Protein AF-A0A922YAH4-F1 (afdb_monomer)

Foldseek 3Di:
DPLDDDAAPVDDDVPDDRDPVRRVVRVVVVVVRNCCVVPVPDDDDDDDCVPDPVNCVVVVND

Radius of gyration: 14.44 Å; Cα contacts (8 Å, |Δi|>4): 36; chains: 1; bounding box: 34×21×40 Å

Nearest PDB structures (foldseek):
  5ygq-assembly1_B  TM=1.006E+00  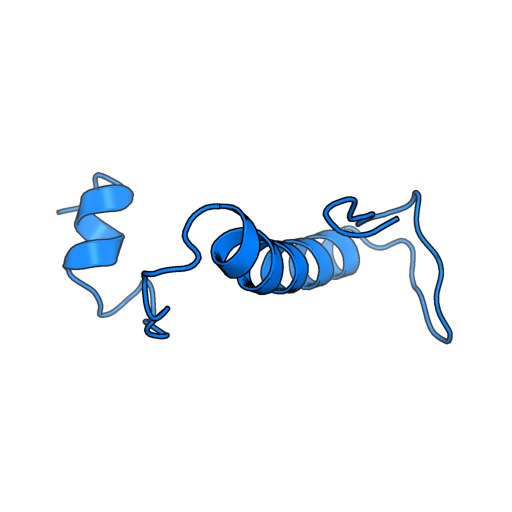e=1.734E-06  Rhodopseudomonas palustris CGA009
  3lzw-assembly1_A  TM=8.614E-01  e=2.558E-02  Bacillus subtilis

Secondary structure (DSSP, 8-state):
-TT----GGG---TT----HHHHHHHHHHHHHHHHHHH-TTSPPPP--TTT-HHHHHHHT--

Sequence (62 aa):
VPGIFAVGDINTYPGKLKLILSGFHEAALAAQKVHRYVYPEKRLTFQYTTSSSALQKKLGVA

Solvent-accessible surface area (backbone atoms only — not comparable to full-atom values): 4089 Å² total; per-residue (Å²): 112,91,95,66,84,75,57,41,80,86,46,83,58,97,86,69,63,90,42,75,70,48,24,53,54,42,44,57,55,49,50,64,56,49,45,51,72,78,37,69,90,56,83,86,77,91,78,54,70,91,76,32,65,74,50,26,43,75,70,70,77,94

Structure (mmCIF, N/CA/C/O backbone):
data_AF-A0A922YAH4-F1
#
_entry.id   AF-A0A922YAH4-F1
#
loop_
_atom_site.group_PDB
_atom_site.id
_atom_site.type_symbol
_atom_site.label_atom_id
_atom_site.label_alt_id
_atom_site.label_comp_id
_atom_site.label_asym_id
_atom_site.label_entity_id
_atom_site.label_seq_id
_atom_site.pdbx_PDB_ins_code
_atom_site.Cartn_x
_atom_site.Cartn_y
_atom_site.Cartn_z
_atom_site.occupancy
_atom_site.B_iso_or_equiv
_atom_site.auth_seq_id
_atom_site.auth_comp_id
_atom_site.auth_asym_id
_atom_site.auth_atom_id
_atom_site.pdbx_PDB_model_num
ATOM 1 N N . VAL A 1 1 ? -6.460 -9.169 -14.575 1.00 89.69 1 VAL A N 1
ATOM 2 C CA . VAL A 1 1 ? -7.437 -9.950 -13.781 1.00 89.69 1 VAL A CA 1
ATOM 3 C C . VAL A 1 1 ? -7.915 -9.084 -12.622 1.00 89.69 1 VAL A C 1
ATOM 5 O O . VAL A 1 1 ? -7.064 -8.657 -11.847 1.00 89.69 1 VAL A O 1
ATOM 8 N N . PRO A 1 2 ? -9.209 -8.730 -12.530 1.00 93.81 2 PRO A N 1
ATOM 9 C CA . PRO A 1 2 ? -9.733 -7.960 -11.399 1.00 93.81 2 PRO A CA 1
ATOM 10 C C . PRO A 1 2 ? -9.470 -8.669 -10.064 1.00 93.81 2 PRO A C 1
ATOM 12 O O . PRO A 1 2 ? -9.551 -9.890 -9.991 1.00 93.81 2 PRO A O 1
ATOM 15 N N . GLY A 1 3 ? -9.131 -7.911 -9.020 1.00 94.31 3 GLY A N 1
ATOM 16 C CA . GLY A 1 3 ? -8.829 -8.458 -7.690 1.00 94.31 3 GLY A CA 1
ATOM 17 C C . GLY A 1 3 ? -7.395 -8.974 -7.490 1.00 94.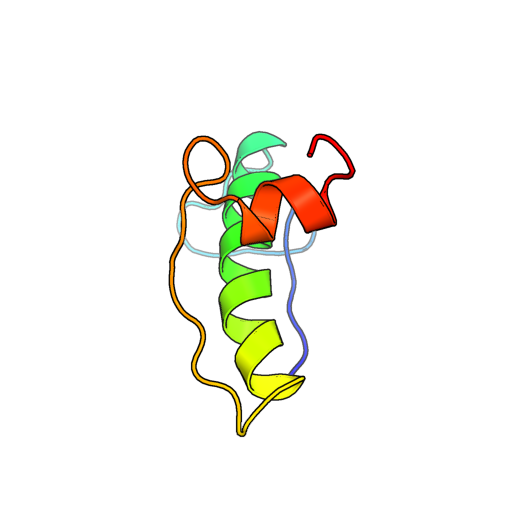31 3 GLY A C 1
ATOM 18 O O . GLY A 1 3 ? -7.005 -9.182 -6.346 1.00 94.31 3 GLY A O 1
ATOM 19 N N . ILE A 1 4 ? -6.586 -9.111 -8.550 1.00 97.44 4 ILE A N 1
ATOM 20 C CA . ILE A 1 4 ? -5.158 -9.454 -8.442 1.00 97.44 4 ILE A CA 1
ATOM 21 C C . ILE A 1 4 ? -4.315 -8.184 -8.568 1.00 97.44 4 ILE A C 1
ATOM 23 O O . ILE A 1 4 ? -4.440 -7.438 -9.541 1.00 97.44 4 ILE A O 1
ATOM 27 N N . PHE A 1 5 ? -3.435 -7.967 -7.593 1.00 97.81 5 PHE A N 1
ATOM 28 C CA . PHE A 1 5 ? -2.516 -6.832 -7.534 1.00 97.81 5 PHE A CA 1
ATOM 29 C C . PHE A 1 5 ? -1.072 -7.328 -7.475 1.00 97.81 5 PHE A C 1
ATOM 31 O O . PHE A 1 5 ? -0.797 -8.364 -6.875 1.00 97.81 5 PHE A O 1
ATOM 38 N N . ALA A 1 6 ? -0.157 -6.567 -8.073 1.00 98.19 6 ALA A N 1
ATOM 39 C CA . ALA A 1 6 ? 1.275 -6.836 -8.052 1.00 98.19 6 ALA A CA 1
ATOM 40 C C . ALA A 1 6 ? 2.013 -5.583 -7.565 1.00 98.19 6 ALA A C 1
ATOM 42 O O . ALA A 1 6 ? 1.779 -4.491 -8.087 1.00 98.19 6 ALA A O 1
ATOM 43 N N . VAL A 1 7 ? 2.889 -5.739 -6.572 1.00 98.38 7 VAL A N 1
ATOM 44 C CA . VAL A 1 7 ? 3.664 -4.659 -5.936 1.00 98.38 7 VAL A CA 1
ATOM 45 C C . VAL A 1 7 ? 5.108 -5.108 -5.728 1.00 98.38 7 VAL A C 1
ATOM 47 O O . VAL A 1 7 ? 5.369 -6.304 -5.608 1.00 98.38 7 VAL A O 1
ATOM 50 N N . GLY A 1 8 ? 6.045 -4.165 -5.670 1.00 98.12 8 GLY A N 1
ATOM 51 C CA . GLY A 1 8 ? 7.469 -4.466 -5.517 1.00 98.12 8 GLY A CA 1
ATOM 52 C C . GLY A 1 8 ? 8.106 -4.960 -6.816 1.00 98.12 8 GLY A C 1
ATOM 53 O O . GLY A 1 8 ? 7.634 -4.651 -7.907 1.00 98.12 8 GLY A O 1
ATOM 54 N N . ASP A 1 9 ? 9.207 -5.695 -6.711 1.00 98.25 9 ASP A N 1
ATOM 55 C CA . ASP A 1 9 ? 10.097 -5.989 -7.846 1.00 98.25 9 ASP A CA 1
ATOM 56 C C . ASP A 1 9 ? 9.490 -6.878 -8.943 1.00 98.25 9 ASP A C 1
ATOM 58 O O . ASP A 1 9 ? 10.057 -6.973 -10.033 1.00 98.25 9 ASP A O 1
ATOM 62 N N . ILE A 1 10 ? 8.343 -7.508 -8.666 1.00 98.25 10 ILE A N 1
ATOM 63 C CA . ILE A 1 10 ? 7.607 -8.361 -9.608 1.00 98.25 10 ILE A CA 1
ATOM 64 C C . ILE A 1 10 ? 6.800 -7.565 -10.649 1.00 98.25 10 ILE A C 1
ATOM 66 O O . ILE A 1 10 ? 6.452 -8.117 -11.691 1.00 98.25 10 ILE A O 1
ATOM 70 N N . ASN A 1 11 ? 6.463 -6.294 -10.390 1.00 97.88 11 ASN A N 1
ATOM 71 C CA . ASN A 1 11 ? 5.628 -5.490 -11.291 1.00 97.88 11 ASN A CA 1
ATOM 72 C C . ASN A 1 11 ? 6.451 -4.555 -12.198 1.00 97.88 11 ASN A C 1
ATOM 74 O O . ASN A 1 11 ? 7.659 -4.384 -12.036 1.00 97.88 11 ASN A O 1
ATOM 78 N N . THR A 1 12 ? 5.777 -3.937 -13.172 1.00 98.06 12 THR A N 1
ATOM 79 C CA . THR A 1 12 ? 6.366 -2.922 -14.052 1.00 98.06 12 THR A CA 1
ATOM 80 C C . THR A 1 12 ? 5.324 -1.886 -14.471 1.00 98.06 12 THR A C 1
ATOM 82 O O . THR A 1 12 ? 4.139 -2.198 -14.589 1.00 98.06 12 THR A O 1
ATOM 85 N N . TYR A 1 13 ? 5.774 -0.650 -14.668 1.00 97.62 13 TYR A N 1
ATOM 86 C CA . TYR A 1 13 ? 5.026 0.488 -15.203 1.00 97.62 13 TYR A CA 1
ATOM 87 C C . TYR A 1 13 ? 6.030 1.583 -15.625 1.00 97.62 13 TYR A C 1
ATOM 89 O O . TYR A 1 13 ? 7.187 1.537 -15.189 1.00 97.62 13 TYR A O 1
ATOM 97 N N . PRO A 1 14 ? 5.649 2.568 -16.464 1.00 98.38 14 PRO A N 1
ATOM 98 C CA . PRO A 1 14 ? 6.559 3.641 -16.868 1.00 98.38 14 PRO A CA 1
ATOM 99 C C . PRO A 1 14 ? 7.152 4.377 -15.656 1.00 98.38 14 PRO A C 1
ATOM 101 O O . PRO A 1 14 ? 6.415 4.918 -14.836 1.00 98.38 14 PRO A O 1
ATOM 104 N N . GLY A 1 15 ? 8.482 4.375 -15.531 1.00 97.56 15 GLY A N 1
ATOM 105 C CA . GLY A 1 15 ? 9.190 4.991 -14.400 1.00 97.56 15 GLY A CA 1
ATOM 106 C C . GLY A 1 15 ? 9.335 4.115 -13.146 1.00 97.56 15 GLY A C 1
ATOM 107 O O . GLY A 1 15 ? 9.760 4.619 -12.109 1.00 97.56 15 GLY A O 1
ATOM 108 N N . LYS A 1 16 ? 9.007 2.815 -13.206 1.00 96.81 16 LYS A N 1
ATOM 109 C CA . LYS A 1 16 ? 9.227 1.874 -12.096 1.00 96.81 16 LYS A CA 1
ATOM 110 C C . LYS A 1 16 ? 10.708 1.814 -11.704 1.00 96.81 16 LYS A C 1
ATOM 112 O O . LYS A 1 16 ? 11.567 1.516 -12.531 1.00 96.81 16 LYS A O 1
ATOM 117 N N . LEU A 1 17 ? 10.978 1.991 -10.412 1.00 97.19 17 LEU A N 1
ATOM 118 C CA . LEU A 1 17 ? 12.277 1.733 -9.794 1.00 97.19 17 LEU A CA 1
ATOM 119 C C . LEU A 1 17 ? 12.166 0.532 -8.848 1.00 97.19 17 LEU A C 1
ATOM 121 O O . LEU A 1 17 ? 11.201 0.415 -8.092 1.00 97.19 17 LEU A O 1
ATOM 125 N N . LYS A 1 18 ? 13.157 -0.365 -8.885 1.00 97.69 18 LYS A N 1
ATOM 126 C CA . LYS A 1 18 ? 13.257 -1.526 -7.984 1.00 97.69 18 LYS A CA 1
ATOM 127 C C . LYS A 1 18 ? 13.865 -1.113 -6.650 1.00 97.69 18 LYS A C 1
ATOM 129 O O . LYS A 1 18 ? 15.017 -1.405 -6.344 1.00 97.69 18 LYS A O 1
ATOM 134 N N . LEU A 1 19 ? 13.101 -0.323 -5.906 1.00 98.25 19 LEU A N 1
ATOM 135 C CA . LEU A 1 19 ? 13.488 0.189 -4.601 1.00 98.25 19 LEU A CA 1
ATOM 136 C C . LEU A 1 19 ? 12.485 -0.281 -3.555 1.00 98.25 19 LEU A C 1
ATOM 138 O O . LEU A 1 19 ? 11.274 -0.268 -3.788 1.00 98.25 19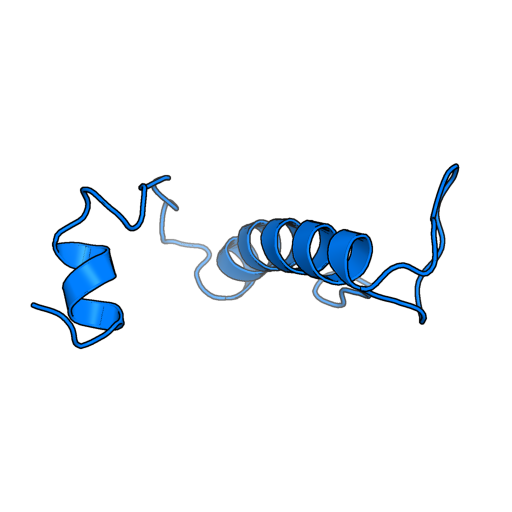 LEU A O 1
ATOM 142 N N . ILE A 1 20 ? 12.987 -0.603 -2.362 1.00 98.44 20 ILE A N 1
ATOM 143 C CA . ILE A 1 20 ? 12.152 -0.997 -1.218 1.00 98.44 20 ILE A CA 1
ATOM 144 C C . ILE A 1 20 ? 11.076 0.069 -0.943 1.00 98.44 20 ILE A C 1
ATOM 146 O O . ILE A 1 20 ? 9.905 -0.265 -0.762 1.00 98.44 20 ILE A O 1
ATOM 150 N N . LEU A 1 21 ? 11.438 1.359 -1.008 1.00 98.19 21 LEU A N 1
ATOM 151 C CA . LEU A 1 21 ? 10.485 2.457 -0.814 1.00 98.19 21 LEU A CA 1
ATOM 152 C C . LEU A 1 21 ? 9.363 2.501 -1.865 1.00 98.19 21 LEU A C 1
ATOM 154 O O . LEU A 1 21 ? 8.230 2.841 -1.526 1.00 98.19 21 LEU A O 1
ATOM 158 N N . SER A 1 22 ? 9.644 2.128 -3.118 1.00 98.25 22 SER A N 1
ATOM 159 C CA . SER A 1 22 ? 8.628 2.039 -4.171 1.00 98.25 22 SER A CA 1
ATOM 160 C C . SER A 1 22 ? 7.647 0.914 -3.853 1.00 98.25 22 SER A C 1
ATOM 162 O O . SER A 1 22 ? 6.438 1.122 -3.914 1.00 98.25 22 SER A O 1
ATOM 164 N N . GLY A 1 23 ? 8.152 -0.228 -3.373 1.00 98.44 23 GLY A N 1
ATOM 165 C CA . GLY A 1 23 ? 7.320 -1.324 -2.875 1.00 98.44 23 GLY A CA 1
ATOM 166 C C . GLY A 1 23 ? 6.361 -0.893 -1.759 1.00 98.44 23 GLY A C 1
ATOM 167 O O . GLY A 1 23 ? 5.176 -1.221 -1.816 1.00 98.44 23 GLY A O 1
ATOM 168 N N . PHE A 1 24 ? 6.824 -0.104 -0.783 1.00 98.62 24 PHE A N 1
ATOM 169 C CA . PHE A 1 24 ? 5.954 0.424 0.277 1.00 98.62 24 PHE A CA 1
ATOM 170 C C . PHE A 1 24 ? 4.868 1.361 -0.259 1.00 98.62 24 PHE A C 1
ATOM 172 O O . PHE A 1 24 ? 3.703 1.238 0.127 1.00 98.62 24 PHE A O 1
ATOM 179 N N . HIS A 1 25 ? 5.228 2.268 -1.167 1.00 98.25 25 HIS A N 1
ATOM 180 C CA . HIS A 1 25 ? 4.271 3.165 -1.810 1.00 98.25 25 HIS A CA 1
ATOM 181 C C . HIS A 1 25 ? 3.194 2.391 -2.588 1.00 98.25 25 HIS A C 1
ATOM 183 O O . HIS A 1 25 ? 1.996 2.636 -2.428 1.00 98.25 25 HIS A O 1
ATOM 189 N N . GLU A 1 26 ? 3.609 1.410 -3.386 1.00 98.50 26 GLU A N 1
ATOM 190 C CA . GLU A 1 26 ? 2.712 0.574 -4.181 1.00 98.50 26 GLU A CA 1
ATOM 191 C C . GLU A 1 26 ? 1.782 -0.265 -3.305 1.00 98.50 26 GLU A C 1
ATOM 193 O O . GLU A 1 26 ? 0.584 -0.338 -3.576 1.00 98.50 26 GLU A O 1
ATOM 198 N N . ALA A 1 27 ? 2.306 -0.857 -2.228 1.00 98.50 27 ALA A N 1
ATOM 199 C CA . ALA A 1 27 ? 1.514 -1.631 -1.279 1.00 98.50 27 ALA A CA 1
ATOM 200 C C . ALA A 1 27 ? 0.439 -0.770 -0.598 1.00 98.50 27 ALA A C 1
ATOM 202 O O . ALA A 1 27 ? -0.711 -1.202 -0.482 1.00 98.50 27 ALA A O 1
ATOM 203 N N . ALA A 1 28 ? 0.776 0.465 -0.209 1.00 98.12 28 ALA A N 1
ATOM 204 C CA . ALA A 1 28 ? -0.181 1.398 0.379 1.00 98.12 28 ALA A CA 1
ATOM 205 C C . ALA A 1 28 ? -1.343 1.714 -0.582 1.00 98.12 28 ALA A C 1
ATOM 207 O O . ALA A 1 28 ? -2.509 1.692 -0.176 1.00 98.12 28 ALA A O 1
ATOM 208 N N . LEU A 1 29 ? -1.051 1.945 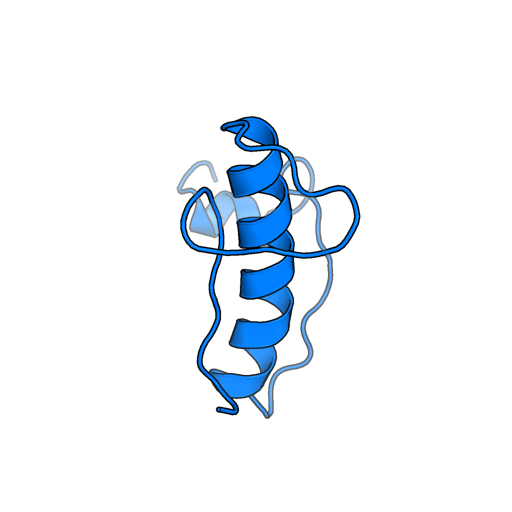-1.866 1.00 97.94 29 LEU A N 1
ATOM 209 C CA . LEU A 1 29 ? -2.073 2.178 -2.892 1.00 97.94 29 LEU A CA 1
ATOM 210 C C . LEU A 1 29 ? -2.891 0.917 -3.204 1.00 97.94 29 LEU A C 1
ATOM 212 O O . LEU A 1 29 ? -4.117 0.990 -3.333 1.00 97.94 29 LEU A O 1
ATOM 216 N N . ALA A 1 30 ? -2.242 -0.247 -3.284 1.00 98.12 30 ALA A N 1
ATOM 217 C CA . ALA A 1 30 ? -2.915 -1.520 -3.519 1.00 98.12 30 ALA A CA 1
ATOM 218 C C . ALA A 1 30 ? -3.931 -1.818 -2.408 1.00 98.12 30 ALA A C 1
ATOM 220 O O . ALA A 1 30 ? -5.084 -2.128 -2.707 1.00 98.12 30 ALA A O 1
ATOM 221 N N . ALA A 1 31 ? -3.560 -1.625 -1.138 1.00 97.69 31 ALA A N 1
ATOM 222 C CA . ALA A 1 31 ? -4.446 -1.839 0.007 1.00 97.69 31 ALA A CA 1
ATOM 223 C C . ALA A 1 31 ? -5.735 -0.995 -0.065 1.00 97.69 31 ALA A C 1
ATOM 225 O O . ALA A 1 31 ? -6.823 -1.501 0.216 1.00 97.69 31 ALA A O 1
ATOM 226 N N . GLN A 1 32 ? -5.644 0.266 -0.512 1.00 96.44 32 GLN A N 1
ATOM 227 C CA . GLN A 1 32 ? -6.811 1.144 -0.698 1.00 96.44 32 GLN A CA 1
ATOM 228 C C . GLN A 1 32 ? -7.805 0.577 -1.718 1.00 96.44 32 GLN A C 1
ATOM 230 O O . GLN A 1 32 ? -9.022 0.646 -1.522 1.00 96.44 32 GLN A O 1
ATOM 235 N N . LYS A 1 33 ? -7.305 -0.000 -2.817 1.00 96.12 33 LYS A N 1
ATOM 236 C CA . LYS A 1 33 ? -8.159 -0.609 -3.841 1.00 96.12 33 LYS A CA 1
ATOM 237 C C . LYS A 1 33 ? -8.685 -1.973 -3.390 1.00 96.12 33 LYS A C 1
ATOM 239 O O . LYS A 1 33 ? -9.876 -2.224 -3.566 1.00 96.12 33 LYS A O 1
ATOM 244 N N . VAL A 1 34 ? -7.845 -2.805 -2.769 1.00 97.50 34 VAL A N 1
ATOM 245 C CA . VAL A 1 34 ? -8.217 -4.113 -2.200 1.00 97.50 34 VAL A CA 1
ATOM 246 C C . VAL A 1 34 ? -9.359 -3.970 -1.195 1.00 97.50 34 VAL A C 1
ATOM 248 O O . VAL A 1 34 ? -10.308 -4.747 -1.254 1.00 97.50 34 VAL A O 1
ATOM 251 N N . HIS A 1 35 ? -9.349 -2.938 -0.344 1.00 96.69 35 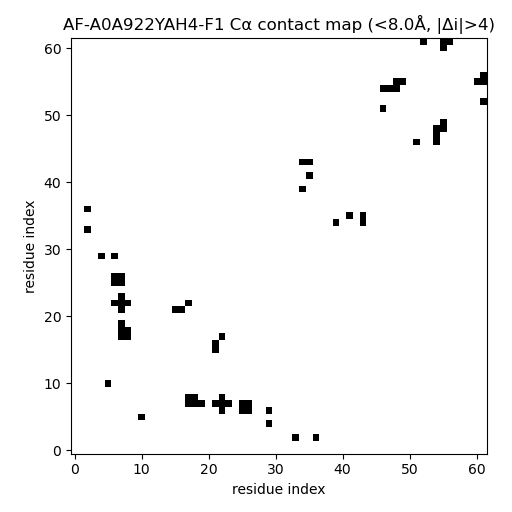HIS A N 1
ATOM 252 C CA . HIS A 1 35 ? -10.431 -2.696 0.616 1.00 96.69 35 HIS A CA 1
ATOM 253 C C . HIS A 1 35 ? -11.817 -2.63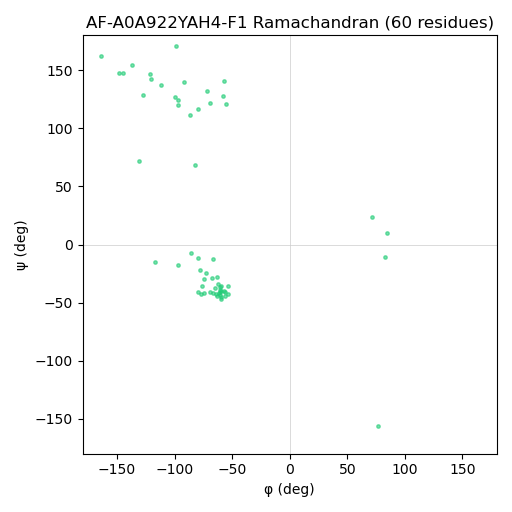8 -0.046 1.00 96.69 35 HIS A C 1
ATOM 255 O O . HIS A 1 35 ? -12.785 -3.115 0.535 1.00 96.69 35 HIS A O 1
ATOM 261 N N . ARG A 1 36 ? -11.932 -2.092 -1.264 1.00 94.94 36 ARG A N 1
ATOM 262 C CA . ARG A 1 36 ? -13.215 -2.016 -1.988 1.00 94.94 36 ARG A CA 1
ATOM 263 C C . ARG A 1 36 ? -13.687 -3.369 -2.522 1.00 94.94 36 ARG A C 1
ATOM 265 O O . ARG A 1 36 ? -14.879 -3.540 -2.724 1.00 94.94 36 ARG A O 1
ATOM 272 N N . TYR A 1 37 ? -12.768 -4.306 -2.754 1.00 95.69 37 TYR A N 1
ATOM 273 C CA . TYR A 1 37 ? -13.110 -5.681 -3.122 1.00 95.69 37 TYR A CA 1
ATOM 274 C C . TYR A 1 37 ? -13.504 -6.506 -1.893 1.00 95.69 37 TYR A C 1
ATOM 276 O O . TYR A 1 37 ? -14.454 -7.274 -1.957 1.00 95.69 37 TYR A O 1
ATOM 284 N N . VAL A 1 38 ? -12.791 -6.333 -0.775 1.00 96.94 38 VAL A N 1
ATOM 285 C CA . VAL A 1 38 ? -13.033 -7.097 0.463 1.00 96.94 38 VAL A CA 1
ATOM 286 C C . VAL A 1 38 ? -14.269 -6.588 1.214 1.00 96.94 38 VAL A C 1
ATOM 288 O O . VAL A 1 38 ? -15.007 -7.377 1.797 1.00 96.94 38 VAL A O 1
ATOM 291 N N . TYR A 1 39 ? -14.515 -5.276 1.197 1.00 96.56 39 TYR A N 1
ATOM 292 C CA . TYR A 1 39 ? -15.627 -4.633 1.897 1.00 96.56 39 TYR A CA 1
ATOM 293 C C . TYR A 1 39 ? -16.402 -3.687 0.960 1.00 96.56 39 TYR A C 1
ATOM 295 O O . TYR A 1 39 ? -16.301 -2.467 1.115 1.00 96.56 39 TYR A O 1
ATOM 303 N N . PRO A 1 40 ? -17.178 -4.218 -0.004 1.00 94.38 40 PRO A N 1
ATOM 304 C CA . PRO A 1 40 ? -17.854 -3.407 -1.023 1.00 94.38 40 PRO A CA 1
ATOM 305 C C . PRO A 1 40 ? -18.851 -2.401 -0.431 1.00 94.38 40 PRO A C 1
ATOM 307 O O . PRO A 1 40 ? -18.910 -1.259 -0.878 1.00 94.38 40 PRO A O 1
ATOM 310 N N . GLU A 1 41 ? -19.550 -2.785 0.638 1.00 96.06 41 GLU A N 1
ATOM 311 C CA . GLU A 1 41 ? -20.551 -1.942 1.310 1.00 96.06 41 GLU A CA 1
ATOM 312 C C . GLU A 1 41 ? -19.941 -0.893 2.256 1.00 96.06 41 GLU A C 1
ATOM 314 O O . GLU A 1 41 ? -20.631 0.002 2.747 1.00 96.06 41 GLU A O 1
ATOM 319 N N . LYS A 1 42 ? -18.640 -0.986 2.568 1.00 94.44 42 LYS A N 1
ATOM 320 C CA . LYS A 1 42 ? -17.998 -0.084 3.533 1.00 94.44 42 LYS A CA 1
ATOM 321 C C . LYS A 1 42 ? -17.300 1.062 2.821 1.00 94.44 42 LYS A C 1
ATOM 323 O O . LYS A 1 42 ? -16.316 0.873 2.103 1.00 94.44 42 LYS A O 1
ATOM 328 N N . ARG A 1 43 ? -17.725 2.289 3.128 1.00 91.62 43 ARG A N 1
ATOM 329 C CA . ARG A 1 43 ? -16.991 3.492 2.729 1.00 91.62 43 ARG A CA 1
ATOM 330 C C . ARG A 1 43 ? -15.678 3.587 3.507 1.00 91.62 43 ARG A C 1
ATOM 332 O O . ARG A 1 43 ? -15.671 3.641 4.734 1.00 91.62 43 ARG A O 1
ATOM 339 N N . LEU A 1 44 ? -14.564 3.632 2.780 1.00 92.19 44 LEU A N 1
ATOM 340 C CA . LEU A 1 44 ? -13.240 3.819 3.364 1.00 92.19 44 LEU A CA 1
ATOM 341 C C . LEU A 1 44 ? -13.004 5.303 3.676 1.00 92.19 44 LEU A C 1
ATOM 343 O O . LEU A 1 44 ? -12.968 6.131 2.766 1.00 92.19 44 LEU A O 1
ATOM 347 N N . THR A 1 45 ? -12.835 5.628 4.957 1.00 93.75 45 THR A N 1
ATOM 348 C CA . THR A 1 45 ? -12.495 6.980 5.425 1.00 93.75 45 THR A CA 1
ATOM 349 C C . THR A 1 45 ? -10.994 7.084 5.656 1.00 93.75 45 THR A C 1
ATOM 351 O O . THR A 1 45 ? -10.432 6.303 6.428 1.00 93.75 45 THR A O 1
ATOM 354 N N . PHE A 1 46 ? -10.348 8.054 5.006 1.00 95.06 46 PHE A N 1
ATOM 355 C CA . PHE A 1 46 ? -8.918 8.303 5.173 1.00 95.06 46 PHE A CA 1
ATOM 356 C C . PHE A 1 46 ? -8.627 8.917 6.547 1.00 95.06 46 PHE A C 1
ATOM 358 O O . 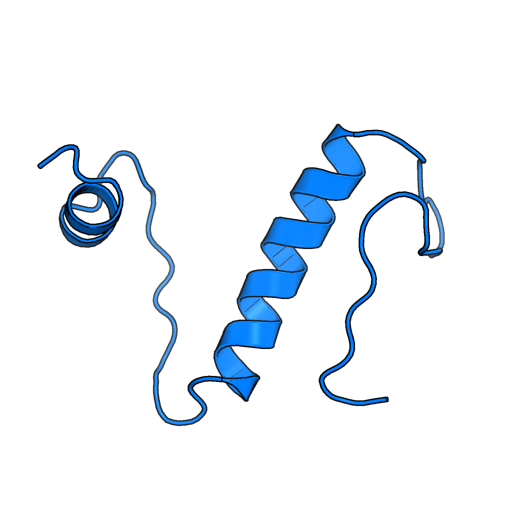PHE A 1 46 ? -9.305 9.850 6.971 1.00 95.06 46 PHE A O 1
ATOM 365 N N . GLN A 1 47 ? -7.636 8.370 7.249 1.00 96.12 47 GLN A N 1
ATOM 366 C CA . GLN A 1 47 ? -7.268 8.745 8.613 1.00 96.12 47 GLN A CA 1
ATOM 367 C C . GLN A 1 47 ? -5.750 8.643 8.777 1.00 96.12 47 GLN A C 1
ATOM 369 O O . GLN A 1 47 ? -5.125 7.766 8.180 1.00 96.12 47 GLN A O 1
ATOM 374 N N . TYR A 1 48 ? -5.170 9.506 9.612 1.00 96.75 48 TYR A N 1
ATOM 375 C CA . TYR A 1 48 ? -3.748 9.458 9.953 1.00 96.75 48 TYR A CA 1
ATOM 376 C C . TYR A 1 48 ? -3.522 8.613 11.207 1.00 96.75 48 TYR A C 1
ATOM 378 O O . TYR A 1 48 ? -4.282 8.699 12.173 1.00 96.75 48 TYR A O 1
ATOM 386 N N . THR A 1 49 ? -2.458 7.810 11.210 1.00 95.44 49 THR A N 1
ATOM 387 C CA . THR A 1 49 ? -2.101 6.933 12.340 1.00 95.44 49 THR A CA 1
ATOM 388 C C . THR A 1 49 ? -1.775 7.711 13.616 1.00 95.44 49 THR A C 1
ATOM 390 O O . THR A 1 49 ? -2.002 7.208 14.712 1.00 95.44 49 THR A O 1
ATOM 393 N N . THR A 1 50 ? -1.288 8.948 13.491 1.00 96.19 50 THR A N 1
ATOM 394 C CA . THR A 1 50 ? -0.901 9.801 14.624 1.00 96.19 50 THR A CA 1
ATOM 395 C C . THR A 1 50 ? -2.084 10.379 15.396 1.00 96.19 50 THR A C 1
ATOM 397 O O . THR A 1 50 ? -1.953 10.603 16.594 1.00 96.19 50 THR A O 1
ATOM 400 N N . SER A 1 51 ? -3.231 10.608 14.749 1.00 96.25 51 SER A N 1
ATOM 401 C CA . SER A 1 51 ? -4.383 11.290 15.360 1.00 96.25 51 SER A CA 1
ATOM 402 C C . SER A 1 51 ? -5.644 10.434 15.478 1.00 96.25 51 SER A C 1
ATOM 404 O O . SER A 1 51 ? -6.559 10.791 16.216 1.00 96.25 51 SER A O 1
ATOM 406 N N . SER A 1 52 ? -5.727 9.304 14.773 1.00 96.69 52 SER A N 1
ATOM 407 C CA . SER A 1 52 ? -6.894 8.425 14.841 1.00 96.69 52 SER A CA 1
ATOM 408 C C . SER A 1 52 ? -6.792 7.431 15.995 1.00 96.69 52 SER A C 1
ATOM 410 O O . SER A 1 52 ? -6.034 6.461 15.926 1.00 96.69 52 SER A O 1
ATOM 412 N N . SER A 1 53 ? -7.647 7.601 17.005 1.00 96.12 53 SER A N 1
ATOM 413 C CA . SER A 1 53 ? -7.819 6.622 18.087 1.00 96.12 53 SER A CA 1
ATOM 414 C C . SER A 1 53 ? -8.267 5.252 17.564 1.00 96.12 53 SER A C 1
ATOM 416 O O . SER A 1 53 ? -7.814 4.215 18.043 1.00 96.12 53 SER A O 1
ATOM 418 N N . ALA A 1 54 ? -9.100 5.222 16.518 1.00 95.31 54 ALA A N 1
ATOM 419 C CA . ALA A 1 54 ? -9.539 3.980 15.887 1.00 95.31 54 ALA A CA 1
ATOM 420 C C . ALA A 1 54 ? -8.380 3.213 15.229 1.00 95.31 54 ALA A C 1
ATOM 422 O O . ALA A 1 54 ? -8.361 1.983 15.275 1.00 95.31 54 ALA A O 1
ATOM 423 N N . LEU A 1 55 ? -7.417 3.912 14.615 1.00 96.06 55 LEU A N 1
ATOM 424 C CA . LEU A 1 55 ? -6.212 3.280 14.072 1.00 96.06 55 LEU A CA 1
ATOM 425 C C . LEU A 1 55 ? -5.240 2.874 15.183 1.00 96.06 55 LEU A C 1
ATOM 427 O O . LEU A 1 55 ? -4.719 1.765 15.132 1.00 96.06 55 LEU A O 1
ATOM 431 N N . GLN A 1 56 ? -5.043 3.707 16.204 1.00 97.62 56 GLN A N 1
ATOM 432 C CA . GLN A 1 56 ? -4.186 3.382 17.351 1.00 97.62 56 GLN A CA 1
ATOM 433 C C . GLN A 1 56 ? -4.668 2.128 18.092 1.00 97.62 56 GLN A C 1
ATOM 435 O O . GLN A 1 56 ? -3.855 1.256 18.396 1.00 97.62 56 GLN A O 1
ATOM 440 N N . LYS A 1 57 ? -5.988 1.963 18.255 1.00 97.50 57 LYS A N 1
ATOM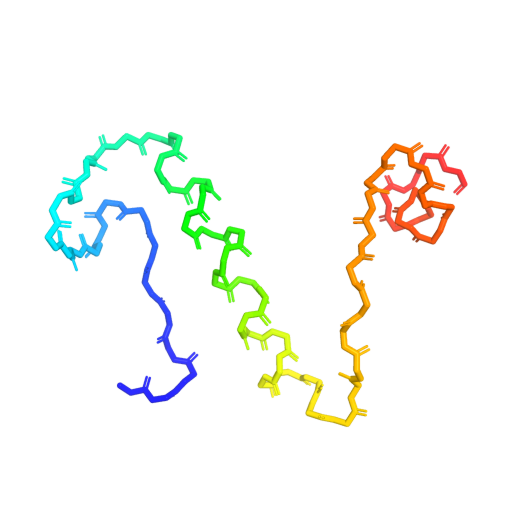 441 C CA . LYS A 1 57 ? -6.595 0.740 18.800 1.00 97.50 57 LYS A CA 1
ATOM 442 C C . LYS A 1 57 ? -6.282 -0.499 17.955 1.00 97.50 57 LYS A C 1
ATOM 444 O O . LYS A 1 57 ? -6.019 -1.566 18.496 1.00 97.50 57 LYS A O 1
ATOM 449 N N . LYS A 1 58 ? -6.281 -0.378 16.620 1.00 95.56 58 LYS A N 1
ATOM 450 C CA . LYS A 1 58 ? -5.894 -1.486 15.720 1.00 95.56 58 LYS A CA 1
ATOM 451 C C . LYS A 1 58 ? -4.410 -1.839 15.823 1.00 95.56 58 LYS A C 1
ATOM 453 O O . LYS A 1 58 ? -4.053 -2.979 15.558 1.00 95.56 58 LYS A O 1
ATOM 458 N N . LEU A 1 59 ? -3.569 -0.868 16.172 1.00 96.69 59 LEU A N 1
ATOM 459 C CA . LEU A 1 59 ? -2.133 -1.051 16.381 1.00 96.69 59 LEU A CA 1
ATOM 460 C C . LEU A 1 59 ? -1.792 -1.516 17.809 1.00 96.69 59 LEU A C 1
ATOM 462 O O . LEU A 1 59 ? -0.635 -1.826 18.067 1.00 96.69 59 LEU A O 1
ATOM 466 N N . GLY A 1 60 ? -2.768 -1.567 18.724 1.00 96.25 60 GLY A N 1
ATOM 467 C CA . GLY A 1 60 ? -2.557 -1.958 20.122 1.00 96.25 60 GLY A CA 1
ATOM 468 C C . GLY A 1 60 ? -1.796 -0.923 20.956 1.00 96.25 60 GLY A 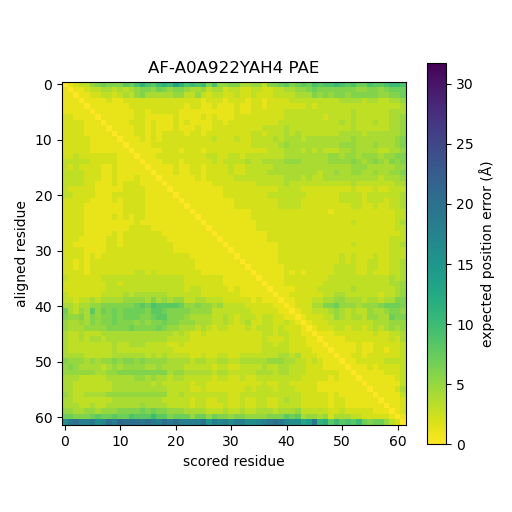C 1
ATOM 469 O O . GLY A 1 60 ? -1.163 -1.287 21.940 1.00 96.25 60 GLY A O 1
ATOM 470 N N . VAL A 1 61 ? -1.817 0.349 20.547 1.00 93.81 61 VAL A N 1
ATOM 471 C CA . VAL A 1 61 ? -1.098 1.445 21.229 1.00 93.81 61 VAL A CA 1
ATOM 472 C C . VAL A 1 61 ? -2.015 2.231 22.179 1.00 93.81 61 VAL A C 1
ATOM 474 O O . VAL A 1 61 ? -1.526 2.941 23.054 1.00 93.81 61 VAL A O 1
ATOM 477 N N . ALA A 1 62 ? -3.335 2.097 22.017 1.00 76.88 62 ALA A N 1
ATOM 478 C CA . ALA A 1 62 ? -4.373 2.748 22.817 1.00 76.88 62 ALA A CA 1
ATOM 479 C C . ALA A 1 62 ? -5.500 1.769 23.165 1.00 76.88 62 ALA A C 1
ATOM 481 O O . ALA A 1 62 ? -5.754 0.854 22.342 1.00 76.88 62 ALA A O 1
#

Mean predicted aligned error: 2.9 Å

pLDDT: mean 96.3, std 3.09, range [76.88, 98.62]